Protein AF-A0A9E2AMZ2-F1 (afdb_monomer_lite)

Structure (mmCIF, N/CA/C/O backbone):
data_AF-A0A9E2AMZ2-F1
#
_entry.id   AF-A0A9E2AMZ2-F1
#
loop_
_atom_site.group_PDB
_atom_site.id
_atom_site.type_symbol
_atom_site.label_atom_id
_atom_site.label_alt_id
_atom_site.label_comp_id
_atom_site.label_asym_id
_atom_site.label_entity_id
_atom_site.label_seq_id
_atom_site.pdbx_PDB_ins_code
_atom_site.Cartn_x
_atom_site.Cartn_y
_atom_site.Cartn_z
_atom_site.occupancy
_atom_site.B_iso_or_equiv
_atom_site.auth_seq_id
_atom_site.auth_comp_id
_atom_site.auth_asym_id
_atom_site.auth_atom_id
_atom_site.pdbx_PDB_model_num
ATOM 1 N N . MET A 1 1 ? 29.729 28.413 -62.312 1.00 51.44 1 MET A N 1
ATOM 2 C CA . MET A 1 1 ? 30.552 28.154 -61.114 1.00 51.44 1 MET A CA 1
ATOM 3 C C . MET A 1 1 ? 29.610 28.042 -59.927 1.00 51.44 1 MET A C 1
ATOM 5 O O . MET A 1 1 ? 28.840 28.965 -59.735 1.00 51.44 1 MET A O 1
ATOM 9 N N . HIS A 1 2 ? 29.663 26.895 -59.240 1.00 56.38 2 HIS A N 1
ATOM 10 C CA . HIS A 1 2 ? 28.950 26.486 -58.018 1.00 56.38 2 HIS A CA 1
ATOM 11 C C . HIS A 1 2 ? 27.419 26.594 -57.987 1.00 56.38 2 HIS A C 1
ATOM 13 O O . HIS A 1 2 ? 26.849 27.663 -58.134 1.00 56.38 2 HIS A O 1
ATOM 19 N N . LEU A 1 3 ? 26.765 25.467 -57.693 1.00 63.25 3 LEU A N 1
ATOM 20 C CA . LEU A 1 3 ? 26.062 25.251 -56.420 1.00 63.25 3 LEU A CA 1
ATOM 21 C C . LEU A 1 3 ? 25.434 23.854 -56.449 1.00 63.25 3 LEU A C 1
ATOM 23 O O . LEU A 1 3 ? 24.508 23.577 -57.203 1.00 63.25 3 LEU A O 1
ATOM 27 N N . GLY A 1 4 ? 25.977 22.960 -55.631 1.00 60.22 4 GLY A N 1
ATOM 28 C CA . GLY A 1 4 ? 25.467 21.609 -55.448 1.00 60.22 4 GLY A CA 1
ATOM 29 C C . GLY A 1 4 ? 25.697 21.200 -54.007 1.00 60.22 4 GLY A C 1
ATOM 30 O O . GLY A 1 4 ? 26.573 20.389 -53.728 1.00 60.22 4 GLY A O 1
ATOM 31 N N . ASN A 1 5 ? 24.947 21.810 -53.089 1.00 66.69 5 ASN A N 1
ATOM 32 C CA . ASN A 1 5 ? 24.912 21.369 -51.702 1.00 66.69 5 ASN A CA 1
ATOM 33 C C . ASN A 1 5 ? 24.314 19.959 -51.679 1.00 66.69 5 ASN A C 1
ATOM 35 O O . ASN A 1 5 ? 23.118 19.785 -51.906 1.00 66.69 5 ASN A O 1
ATOM 39 N N . ARG A 1 6 ? 25.151 18.953 -51.402 1.00 66.19 6 ARG A N 1
ATOM 40 C CA . ARG A 1 6 ? 24.747 17.562 -51.151 1.00 66.19 6 ARG A CA 1
ATOM 41 C C . ARG A 1 6 ? 24.870 17.233 -49.651 1.00 66.19 6 ARG A C 1
ATOM 43 O O . ARG A 1 6 ? 25.678 16.381 -49.297 1.00 66.19 6 ARG A O 1
ATOM 50 N N . PRO A 1 7 ? 24.102 17.881 -48.753 1.00 65.25 7 PRO A N 1
ATOM 51 C CA . PRO A 1 7 ? 24.222 17.652 -47.311 1.00 65.25 7 PRO A CA 1
ATOM 52 C C . PRO A 1 7 ? 23.752 16.251 -46.893 1.00 65.25 7 PRO A C 1
ATOM 54 O O . PRO A 1 7 ? 24.143 15.754 -45.847 1.00 65.25 7 PRO A O 1
ATOM 57 N N . LEU A 1 8 ? 22.914 15.602 -47.709 1.00 63.94 8 LEU A N 1
ATOM 58 C CA . LEU A 1 8 ? 22.321 14.305 -47.380 1.00 63.94 8 LEU A CA 1
ATOM 59 C C . LEU A 1 8 ? 23.245 13.120 -47.685 1.00 63.94 8 LEU A C 1
ATOM 61 O O . LEU A 1 8 ? 23.172 12.106 -47.000 1.00 63.94 8 LEU A O 1
ATOM 65 N N . LEU A 1 9 ? 24.128 13.236 -48.685 1.00 64.69 9 LEU A N 1
ATOM 66 C CA . LEU A 1 9 ? 25.001 12.120 -49.067 1.00 64.69 9 LEU A CA 1
ATOM 67 C C . LEU A 1 9 ? 26.132 11.902 -48.053 1.00 64.69 9 LEU A C 1
ATOM 69 O O . LEU A 1 9 ? 26.451 10.760 -47.748 1.00 64.69 9 LEU A O 1
ATOM 73 N N . THR A 1 10 ? 26.665 12.969 -47.452 1.00 63.12 10 THR A N 1
ATOM 74 C CA . THR A 1 10 ? 27.719 12.868 -46.425 1.00 63.12 10 THR A CA 1
ATOM 75 C C . THR A 1 10 ? 27.215 12.265 -45.112 1.00 63.12 10 THR A C 1
ATOM 77 O O . THR A 1 10 ? 27.987 11.654 -44.380 1.00 63.12 10 THR A O 1
ATOM 80 N N . LEU A 1 11 ? 25.916 12.398 -44.813 1.00 63.56 11 LEU A N 1
ATOM 81 C CA . LEU A 1 11 ? 25.283 11.717 -4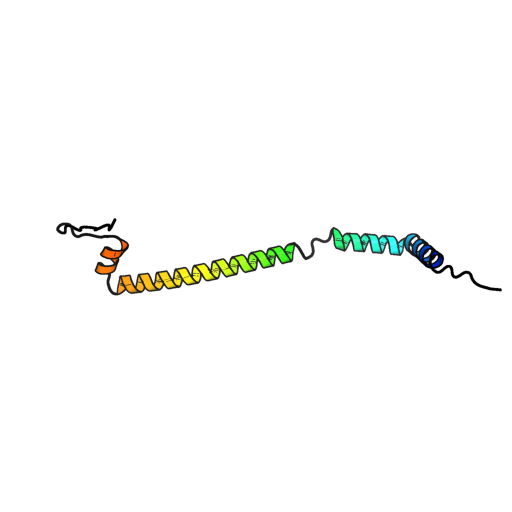3.676 1.00 63.56 11 LEU A CA 1
ATOM 82 C C . LEU A 1 11 ? 25.213 10.200 -43.899 1.00 63.56 11 LEU A C 1
ATOM 84 O O . LEU A 1 11 ? 25.401 9.427 -42.962 1.00 63.56 11 LEU A O 1
ATOM 88 N N . PHE A 1 12 ? 24.967 9.775 -45.140 1.00 61.25 12 PHE A N 1
ATOM 89 C CA . PHE A 1 12 ? 24.846 8.362 -45.497 1.00 61.25 12 PHE A CA 1
ATOM 90 C C . PHE A 1 12 ? 26.213 7.664 -45.580 1.00 61.25 12 PHE A C 1
ATOM 92 O O . PHE A 1 12 ? 26.339 6.506 -45.185 1.00 61.25 12 PHE A O 1
ATOM 99 N N . GLU A 1 13 ? 27.253 8.373 -46.033 1.00 63.38 13 GLU A N 1
ATOM 100 C CA . GLU A 1 13 ? 28.626 7.847 -46.074 1.00 63.38 13 GLU A CA 1
ATOM 101 C C . GLU A 1 13 ? 29.200 7.610 -44.669 1.00 63.38 13 GLU A C 1
ATOM 103 O O . GLU A 1 13 ? 29.730 6.530 -44.406 1.00 63.38 13 GLU A O 1
ATOM 108 N N . GLY A 1 14 ? 28.992 8.540 -43.727 1.00 61.25 14 GLY A N 1
ATOM 109 C CA . GLY A 1 14 ? 29.402 8.344 -42.329 1.00 61.25 14 GLY A CA 1
ATOM 110 C C . GLY A 1 14 ? 28.672 7.183 -41.641 1.00 61.25 14 GLY A C 1
ATOM 111 O O . GLY A 1 14 ? 29.257 6.469 -40.829 1.00 61.25 14 GLY A O 1
ATOM 112 N N . PHE A 1 15 ? 27.411 6.933 -42.009 1.00 62.00 15 PHE A N 1
ATOM 113 C CA . PHE A 1 15 ? 26.644 5.790 -41.508 1.00 62.00 15 PHE A CA 1
ATOM 114 C C . PHE A 1 15 ? 27.229 4.445 -41.976 1.00 62.00 15 PHE A C 1
ATOM 116 O O . PHE A 1 15 ? 27.269 3.484 -41.207 1.00 62.00 15 PHE A O 1
ATOM 123 N N . ASN A 1 16 ? 27.743 4.379 -43.208 1.00 63.84 16 ASN A N 1
ATOM 124 C CA . ASN A 1 16 ? 28.342 3.165 -43.761 1.00 63.84 16 ASN A CA 1
ATOM 125 C C . ASN A 1 16 ? 29.697 2.835 -43.103 1.00 63.84 16 ASN A C 1
ATOM 127 O O . ASN A 1 16 ? 29.966 1.677 -42.791 1.00 63.84 16 ASN A O 1
ATOM 131 N N . GLU A 1 17 ? 30.529 3.836 -42.802 1.00 64.88 17 GLU A N 1
ATOM 132 C CA . GLU A 1 17 ? 31.796 3.629 -42.077 1.00 64.88 17 GLU A CA 1
ATOM 133 C C . GLU A 1 17 ? 31.575 3.148 -40.632 1.00 64.88 17 GLU A C 1
ATOM 135 O O . GLU A 1 17 ? 32.275 2.248 -40.158 1.00 64.88 17 GLU A O 1
ATOM 140 N N . ILE A 1 18 ? 30.549 3.678 -39.954 1.00 62.00 18 ILE A N 1
ATOM 141 C CA . ILE A 1 18 ? 30.141 3.243 -38.609 1.00 62.00 18 ILE A CA 1
ATOM 142 C C . ILE A 1 18 ? 29.679 1.778 -38.619 1.00 62.00 18 ILE A C 1
ATOM 144 O O . ILE A 1 18 ? 30.062 1.013 -37.733 1.00 62.00 18 ILE A O 1
ATOM 148 N N . LEU A 1 19 ? 28.905 1.370 -39.631 1.00 64.38 19 LEU A N 1
ATOM 149 C CA . LEU A 1 19 ? 28.409 -0.004 -39.776 1.00 64.38 19 LEU A CA 1
ATOM 150 C C . LEU A 1 19 ? 29.485 -1.006 -40.220 1.00 64.38 19 LEU A C 1
ATOM 152 O O . LEU A 1 19 ? 29.390 -2.187 -39.890 1.00 64.38 19 LEU A O 1
ATOM 156 N N . THR A 1 20 ? 30.520 -0.556 -40.935 1.00 67.81 20 THR A N 1
ATOM 157 C CA . THR A 1 20 ? 31.618 -1.429 -41.393 1.00 67.81 20 THR A CA 1
ATOM 158 C C . THR A 1 20 ? 32.663 -1.664 -40.293 1.00 67.81 20 THR A C 1
ATOM 160 O O . THR A 1 20 ? 33.430 -2.631 -40.334 1.00 67.81 20 THR A O 1
ATOM 163 N N . ASN A 1 21 ? 32.694 -0.811 -39.263 1.00 80.81 21 ASN A N 1
ATOM 164 C CA . ASN A 1 21 ? 33.585 -0.987 -38.127 1.00 80.81 21 ASN A CA 1
ATOM 165 C C . ASN A 1 21 ? 33.071 -2.091 -37.188 1.00 80.81 21 ASN A C 1
ATOM 167 O O . ASN A 1 21 ? 32.220 -1.866 -36.324 1.00 80.81 21 ASN A O 1
ATOM 171 N N . LYS A 1 22 ? 33.665 -3.286 -37.314 1.00 80.81 22 LYS A N 1
ATOM 172 C CA . LYS A 1 22 ? 33.349 -4.466 -36.491 1.00 80.81 22 LYS A CA 1
ATOM 173 C C . LYS A 1 22 ? 33.330 -4.183 -34.984 1.00 80.81 22 LYS A C 1
ATOM 175 O O . LYS A 1 22 ? 32.522 -4.782 -34.288 1.00 80.81 22 LYS A O 1
ATOM 180 N N . TYR A 1 23 ? 34.164 -3.262 -34.489 1.00 84.81 23 TYR A N 1
ATOM 181 C CA . TYR A 1 23 ? 34.230 -2.922 -33.066 1.00 84.81 23 TYR A CA 1
ATOM 182 C C . TYR A 1 23 ? 33.006 -2.122 -32.606 1.00 84.81 23 TYR A C 1
ATOM 184 O O . TYR A 1 23 ? 32.447 -2.419 -31.550 1.00 84.81 23 TYR A O 1
ATOM 192 N N . LEU A 1 24 ? 32.551 -1.155 -33.413 1.00 84.56 24 LEU A N 1
ATOM 193 C CA . LEU A 1 24 ? 31.341 -0.381 -33.121 1.00 84.56 24 LEU A CA 1
ATOM 194 C C . LEU A 1 24 ? 30.096 -1.252 -33.218 1.00 84.56 24 LEU A C 1
ATOM 196 O O . LEU A 1 24 ? 29.248 -1.172 -32.336 1.00 84.56 24 LEU A O 1
ATOM 200 N N . LEU A 1 25 ? 30.019 -2.136 -34.216 1.00 85.06 25 LEU A N 1
ATOM 201 C CA . LEU A 1 25 ? 28.909 -3.076 -34.336 1.00 85.06 25 LEU A CA 1
ATOM 202 C C . LEU A 1 25 ? 28.833 -4.007 -33.120 1.00 85.06 25 LEU A C 1
ATOM 204 O O . LEU A 1 25 ? 27.764 -4.149 -32.534 1.00 85.06 25 LEU A O 1
ATOM 208 N N . THR A 1 26 ? 29.958 -4.593 -32.690 1.00 88.50 26 THR A N 1
ATOM 209 C CA . THR A 1 26 ? 29.980 -5.444 -31.489 1.00 88.50 26 THR A CA 1
ATOM 210 C C . THR A 1 26 ? 29.642 -4.670 -30.222 1.00 88.50 26 THR A C 1
ATOM 212 O O . THR A 1 26 ? 28.924 -5.189 -29.374 1.00 88.50 26 THR A O 1
ATOM 215 N N . PHE A 1 27 ? 30.105 -3.424 -30.100 1.00 89.44 27 PHE A N 1
ATOM 216 C CA . PHE A 1 27 ? 29.783 -2.564 -28.965 1.00 89.44 27 PHE A CA 1
ATOM 217 C C . PHE A 1 27 ? 28.292 -2.226 -28.930 1.00 89.44 27 PHE A C 1
ATOM 219 O O . PHE A 1 27 ? 27.663 -2.350 -27.886 1.00 89.44 27 PHE A O 1
ATOM 226 N N . PHE A 1 28 ? 27.704 -1.867 -30.072 1.00 88.88 28 PHE A N 1
ATOM 227 C CA . PHE A 1 28 ? 26.281 -1.557 -30.171 1.00 88.88 28 PHE A CA 1
ATOM 228 C C . PHE A 1 28 ? 25.419 -2.790 -29.902 1.00 88.88 28 PHE A C 1
ATOM 230 O O . PHE A 1 28 ? 24.426 -2.699 -29.191 1.00 88.88 28 PHE A O 1
ATOM 237 N N . LEU A 1 29 ? 25.826 -3.957 -30.406 1.00 88.56 29 LEU A N 1
ATOM 238 C CA . LEU A 1 29 ? 25.146 -5.222 -30.138 1.00 88.56 29 LEU A CA 1
ATOM 239 C C . LEU A 1 29 ? 25.208 -5.584 -28.648 1.00 88.56 29 LEU A C 1
ATOM 241 O O . LEU A 1 29 ? 24.216 -6.036 -28.088 1.00 88.56 29 LEU A O 1
ATOM 245 N N . PHE A 1 30 ? 26.342 -5.326 -27.993 1.00 88.38 30 PHE A N 1
ATOM 246 C CA . PHE A 1 30 ? 26.506 -5.513 -26.552 1.00 88.38 30 PHE A CA 1
ATOM 247 C C . PHE A 1 30 ? 25.689 -4.503 -25.736 1.00 88.38 30 PHE A C 1
ATOM 249 O O . PHE A 1 30 ? 25.109 -4.850 -24.714 1.00 88.38 30 PHE A O 1
ATOM 256 N N . LEU A 1 31 ? 25.586 -3.262 -26.206 1.00 87.69 31 LEU A N 1
ATOM 257 C CA . LEU A 1 31 ? 24.799 -2.210 -25.569 1.00 87.69 31 LEU A CA 1
ATOM 258 C C . LEU A 1 31 ? 23.297 -2.495 -25.680 1.00 87.69 31 LEU A C 1
ATOM 260 O O . LEU A 1 31 ? 22.579 -2.412 -24.690 1.00 87.69 31 LEU A O 1
ATOM 264 N N . VAL A 1 32 ? 22.835 -2.922 -26.857 1.00 85.44 32 VAL A N 1
ATOM 265 C CA . VAL A 1 32 ? 21.478 -3.446 -27.065 1.00 85.44 32 VAL A CA 1
ATOM 266 C C . VAL A 1 32 ? 21.255 -4.688 -26.202 1.00 85.44 32 VAL A C 1
ATOM 268 O O . VAL A 1 32 ? 20.206 -4.809 -25.583 1.00 85.44 32 VAL A O 1
ATOM 271 N N . TRP A 1 33 ? 22.238 -5.582 -26.082 1.00 86.38 33 TRP A N 1
ATOM 272 C CA . TRP A 1 33 ? 22.127 -6.746 -25.205 1.00 86.38 33 TRP A CA 1
ATOM 273 C C . TRP A 1 33 ? 21.929 -6.350 -23.740 1.00 86.38 33 TRP A C 1
ATOM 275 O O . TRP A 1 33 ? 21.020 -6.858 -23.097 1.00 86.38 33 TRP A O 1
ATOM 285 N N . ILE A 1 34 ? 22.712 -5.404 -23.221 1.00 80.56 34 ILE A N 1
ATOM 286 C CA . ILE A 1 34 ? 22.521 -4.888 -21.861 1.00 80.56 34 ILE A CA 1
ATOM 287 C C . ILE A 1 34 ? 21.153 -4.202 -21.739 1.00 80.56 34 ILE A C 1
ATOM 289 O O . ILE A 1 34 ? 20.430 -4.444 -20.792 1.00 80.56 34 ILE A O 1
ATOM 293 N N . ILE A 1 35 ? 20.718 -3.401 -22.709 1.00 76.69 35 ILE A N 1
ATOM 29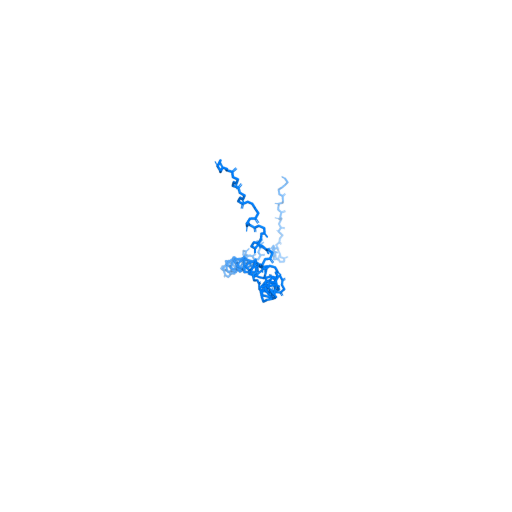4 C CA . ILE A 1 35 ? 19.433 -2.690 -22.592 1.00 76.69 35 ILE A CA 1
ATOM 295 C C . ILE A 1 35 ? 18.222 -3.639 -22.646 1.00 76.69 35 ILE A C 1
ATOM 297 O O . ILE A 1 35 ? 17.240 -3.411 -21.942 1.00 76.69 35 ILE A O 1
ATOM 301 N N . PHE A 1 36 ? 18.260 -4.676 -23.489 1.00 74.06 36 PHE A N 1
ATOM 302 C CA . PHE A 1 36 ? 17.112 -5.561 -23.731 1.00 74.06 36 PHE A CA 1
ATOM 303 C C . PHE A 1 36 ? 17.132 -6.856 -22.909 1.00 74.06 36 PHE A C 1
ATOM 305 O O . PHE A 1 36 ? 16.065 -7.369 -22.576 1.00 74.06 36 PHE A O 1
ATOM 312 N N . PHE A 1 37 ? 18.312 -7.408 -22.611 1.00 73.38 37 PHE A N 1
ATOM 313 C CA . PHE A 1 37 ? 18.465 -8.675 -21.885 1.00 73.38 37 PHE A CA 1
ATOM 314 C C . PHE A 1 37 ? 18.976 -8.505 -20.452 1.00 73.38 37 PHE A C 1
ATOM 316 O O . PHE A 1 37 ? 18.861 -9.462 -19.679 1.00 73.38 37 PHE A O 1
ATOM 323 N N . ASP A 1 38 ? 19.515 -7.341 -20.061 1.00 69.12 38 ASP A N 1
ATOM 324 C CA . ASP A 1 38 ? 19.826 -7.114 -18.651 1.00 69.12 38 ASP A CA 1
ATOM 325 C C . ASP A 1 38 ? 18.522 -7.026 -17.849 1.00 69.12 38 ASP A C 1
ATOM 327 O O . ASP A 1 38 ? 17.563 -6.345 -18.211 1.00 69.12 38 ASP A O 1
ATOM 331 N N . LYS A 1 39 ? 18.465 -7.759 -16.737 1.00 58.69 39 LYS A N 1
ATOM 332 C CA . LYS A 1 39 ? 17.275 -7.872 -15.872 1.00 58.69 39 LYS A CA 1
ATOM 333 C C . LYS A 1 39 ? 17.009 -6.605 -15.042 1.00 58.69 39 LYS A C 1
ATOM 335 O O . LYS A 1 39 ? 16.094 -6.584 -14.216 1.00 58.69 39 LYS A O 1
ATOM 340 N N . HIS A 1 40 ? 17.804 -5.564 -15.245 1.00 63.34 40 HIS A N 1
ATOM 341 C CA . HIS A 1 40 ? 17.739 -4.273 -14.580 1.00 63.34 40 HIS A CA 1
ATOM 342 C C . HIS A 1 40 ? 16.969 -3.289 -15.487 1.00 63.34 40 HIS A C 1
ATOM 344 O O . HIS A 1 40 ? 17.247 -3.187 -16.667 1.00 63.34 40 HIS A O 1
ATOM 350 N N . SER A 1 41 ? 16.007 -2.468 -15.068 1.00 65.56 41 SER A N 1
ATOM 351 C CA . SER A 1 41 ? 15.689 -1.977 -13.729 1.00 65.56 41 SER A CA 1
ATOM 352 C C . SER A 1 41 ? 14.565 -0.921 -13.866 1.00 65.56 41 SER A C 1
ATOM 354 O O . SER A 1 41 ? 14.724 0.238 -13.491 1.00 65.56 41 SER A O 1
ATOM 356 N N . LEU A 1 42 ? 13.425 -1.278 -14.466 1.00 60.72 42 LEU A N 1
ATOM 357 C CA . LEU A 1 42 ? 12.239 -0.397 -14.494 1.00 60.72 42 LEU A CA 1
ATOM 358 C C . LEU A 1 42 ? 10.984 -1.151 -14.073 1.00 60.72 42 LEU A C 1
ATOM 360 O O . LEU A 1 42 ? 10.322 -0.754 -13.124 1.00 60.72 42 LEU A O 1
ATOM 364 N N . ILE A 1 43 ? 10.721 -2.300 -14.695 1.00 72.19 43 ILE A N 1
ATOM 365 C CA . ILE A 1 43 ? 9.562 -3.138 -14.356 1.00 72.19 43 ILE A CA 1
ATOM 366 C C . ILE A 1 43 ? 9.678 -3.678 -12.926 1.00 72.19 43 ILE A C 1
ATOM 368 O O . ILE A 1 43 ? 8.708 -3.657 -12.176 1.00 72.19 43 ILE A O 1
ATOM 372 N N . THR A 1 44 ? 10.866 -4.137 -12.528 1.00 77.88 44 THR A N 1
ATOM 373 C CA . THR A 1 44 ? 11.102 -4.643 -11.169 1.00 77.88 44 THR A CA 1
ATOM 374 C C . THR A 1 44 ? 10.962 -3.539 -10.126 1.00 77.88 44 THR A C 1
ATOM 376 O O . THR A 1 44 ? 10.341 -3.773 -9.100 1.00 77.88 44 THR A O 1
ATOM 379 N N . ASN A 1 45 ? 11.466 -2.331 -10.402 1.00 78.75 45 ASN A N 1
ATOM 380 C CA . ASN A 1 45 ? 11.327 -1.199 -9.482 1.00 78.75 45 ASN A CA 1
ATOM 381 C C . ASN A 1 45 ? 9.881 -0.714 -9.386 1.00 78.75 45 ASN A C 1
ATOM 383 O O . ASN A 1 45 ? 9.427 -0.407 -8.295 1.00 78.75 45 ASN A O 1
ATOM 387 N N . HIS A 1 46 ? 9.145 -0.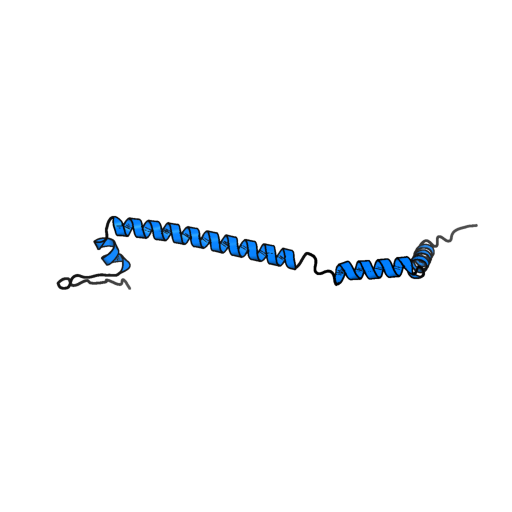701 -10.500 1.00 82.50 46 HIS A N 1
ATOM 388 C CA . HIS A 1 46 ? 7.720 -0.381 -10.489 1.00 82.50 46 HIS A CA 1
ATOM 389 C C . HIS A 1 46 ? 6.946 -1.375 -9.622 1.00 82.50 46 HIS A C 1
ATOM 391 O O . HIS A 1 46 ? 6.245 -0.968 -8.709 1.00 82.50 46 HIS A O 1
ATOM 397 N N . LYS A 1 47 ? 7.161 -2.681 -9.824 1.00 86.31 47 LYS A N 1
ATOM 398 C CA . LYS A 1 47 ? 6.542 -3.725 -8.993 1.00 86.31 47 LYS A CA 1
ATOM 399 C C . LYS A 1 47 ? 6.922 -3.613 -7.518 1.00 86.31 47 LYS A C 1
ATOM 401 O O . LYS A 1 47 ? 6.106 -3.921 -6.659 1.00 86.31 47 LYS A O 1
ATOM 406 N N . LEU A 1 48 ? 8.160 -3.217 -7.226 1.00 87.62 48 LEU A N 1
ATOM 407 C CA . LEU A 1 48 ? 8.619 -3.036 -5.853 1.00 87.62 48 LEU A CA 1
ATOM 408 C C . LEU A 1 48 ? 7.932 -1.834 -5.195 1.00 87.62 48 LEU A C 1
ATOM 410 O O . LEU A 1 48 ? 7.511 -1.945 -4.051 1.00 87.62 48 LEU A O 1
ATOM 414 N N . ASN A 1 49 ? 7.777 -0.728 -5.927 1.00 90.94 49 ASN A N 1
ATOM 415 C CA . ASN A 1 49 ? 7.052 0.452 -5.459 1.00 90.94 49 ASN A CA 1
ATOM 416 C C . ASN A 1 49 ? 5.559 0.161 -5.269 1.00 90.94 49 ASN A C 1
ATOM 418 O O . ASN A 1 49 ? 5.000 0.548 -4.252 1.00 90.94 49 ASN A O 1
ATOM 422 N N . ASP A 1 50 ? 4.932 -0.566 -6.198 1.00 93.50 50 ASP A N 1
ATOM 423 C CA . ASP A 1 50 ? 3.536 -0.992 -6.051 1.00 93.50 50 ASP A CA 1
ATOM 424 C C . ASP A 1 50 ? 3.366 -1.849 -4.794 1.00 93.50 50 ASP A C 1
ATOM 426 O O . ASP A 1 50 ? 2.458 -1.615 -4.002 1.00 93.50 50 ASP A O 1
ATOM 430 N N . LYS A 1 51 ? 4.285 -2.801 -4.567 1.00 93.88 51 LYS A N 1
ATOM 431 C CA . LYS A 1 51 ? 4.242 -3.649 -3.373 1.00 93.88 51 LYS A CA 1
ATOM 432 C C . LYS A 1 51 ? 4.499 -2.863 -2.088 1.00 93.88 51 LYS A C 1
ATOM 434 O O . LYS A 1 51 ? 3.959 -3.212 -1.045 1.00 93.88 51 LYS A O 1
ATOM 439 N N . LEU A 1 52 ? 5.330 -1.827 -2.148 1.00 95.94 52 LEU A N 1
ATOM 440 C CA . LEU A 1 52 ? 5.584 -0.949 -1.011 1.00 95.94 52 LEU A CA 1
ATOM 441 C C . LEU A 1 52 ? 4.322 -0.160 -0.646 1.00 95.94 52 LEU A C 1
ATOM 443 O O . LEU A 1 52 ? 3.944 -0.164 0.519 1.00 95.94 52 LEU A O 1
ATOM 447 N N . ASN A 1 53 ? 3.634 0.413 -1.635 1.00 95.75 53 ASN A N 1
ATOM 448 C CA . ASN A 1 53 ? 2.373 1.122 -1.411 1.00 95.75 53 ASN A CA 1
ATOM 449 C C . ASN A 1 53 ? 1.288 0.192 -0.841 1.00 95.75 53 ASN A C 1
ATOM 451 O O . ASN A 1 53 ? 0.616 0.562 0.113 1.00 95.75 53 ASN A O 1
ATOM 455 N N . GLU A 1 54 ? 1.157 -1.026 -1.380 1.00 96.62 54 GLU A N 1
ATOM 456 C CA . GLU A 1 54 ? 0.222 -2.045 -0.871 1.00 96.62 54 GLU A CA 1
ATOM 457 C C . GLU A 1 54 ? 0.498 -2.368 0.608 1.00 96.62 54 GLU A C 1
ATOM 459 O O . GLU A 1 54 ? -0.416 -2.417 1.424 1.00 96.62 54 GLU A O 1
ATOM 464 N N . LEU A 1 55 ? 1.771 -2.537 0.978 1.00 96.81 55 LEU A N 1
ATOM 465 C CA . LEU A 1 55 ? 2.162 -2.810 2.363 1.00 96.81 55 LEU A CA 1
ATOM 466 C C . LEU A 1 55 ? 1.915 -1.623 3.304 1.00 96.81 55 LEU A C 1
ATOM 468 O O . LEU A 1 55 ? 1.586 -1.836 4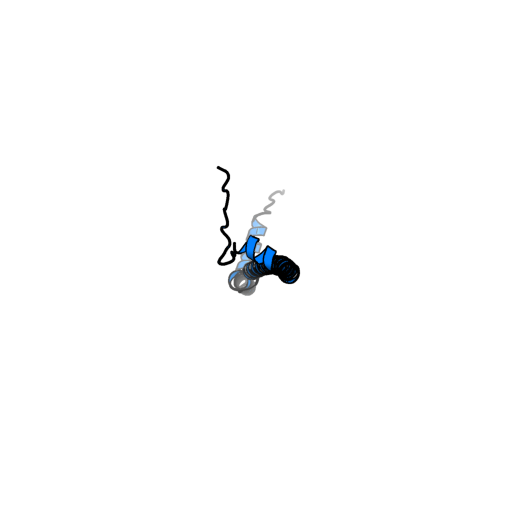.470 1.00 96.81 55 LEU A O 1
ATOM 472 N N . GLU A 1 56 ? 2.099 -0.387 2.839 1.00 97.12 56 GLU A N 1
ATOM 473 C CA . GLU A 1 56 ? 1.798 0.815 3.627 1.00 97.12 56 GLU A CA 1
ATOM 474 C C . GLU A 1 56 ? 0.291 0.996 3.850 1.00 97.12 56 GLU A C 1
ATOM 476 O O . GLU A 1 56 ? -0.129 1.365 4.951 1.00 97.12 56 GLU A O 1
ATOM 481 N N . GLU A 1 57 ? -0.526 0.694 2.840 1.00 97.25 57 GLU A N 1
ATOM 482 C CA . GLU A 1 57 ? -1.987 0.705 2.949 1.00 97.25 57 GLU A CA 1
ATOM 483 C C . GLU A 1 57 ? -2.467 -0.354 3.951 1.00 97.25 57 GLU A C 1
ATOM 485 O O . GLU A 1 57 ? -3.131 -0.004 4.928 1.00 97.25 57 GLU A O 1
ATOM 490 N N . GLU A 1 58 ? -2.014 -1.606 3.811 1.00 96.69 58 GLU A N 1
ATOM 491 C CA . GLU A 1 58 ? -2.303 -2.679 4.776 1.00 96.69 58 GLU A CA 1
ATOM 492 C C . GLU A 1 58 ? -1.878 -2.291 6.202 1.00 96.69 58 GLU A C 1
ATOM 494 O O . GLU A 1 58 ? -2.606 -2.518 7.169 1.00 96.69 58 GLU A O 1
ATOM 499 N N . ASN A 1 59 ? -0.698 -1.680 6.363 1.00 96.88 59 ASN A N 1
ATOM 500 C CA . ASN A 1 59 ? -0.223 -1.243 7.674 1.00 96.88 59 ASN A CA 1
ATOM 501 C C . ASN A 1 59 ? -1.160 -0.204 8.304 1.00 96.88 59 ASN A C 1
ATOM 503 O O . ASN A 1 59 ? -1.487 -0.303 9.487 1.00 96.88 59 ASN A O 1
ATOM 507 N N . THR A 1 60 ? -1.606 0.761 7.502 1.00 97.31 60 THR A N 1
ATOM 508 C CA . THR A 1 60 ? -2.518 1.821 7.936 1.00 97.31 60 THR A CA 1
ATOM 509 C C . THR A 1 60 ? -3.863 1.240 8.367 1.00 97.31 60 THR A C 1
ATOM 511 O O . THR A 1 60 ? -4.368 1.595 9.433 1.00 97.31 60 THR A O 1
ATOM 514 N N . GLU A 1 61 ? -4.412 0.295 7.602 1.00 97.50 61 GLU A N 1
ATOM 515 C CA . GLU A 1 61 ? -5.655 -0.397 7.954 1.00 97.50 61 GLU A CA 1
ATOM 516 C C . GLU A 1 61 ? -5.530 -1.176 9.269 1.00 97.50 61 GLU A C 1
ATOM 518 O O . GLU A 1 61 ? -6.392 -1.062 10.142 1.00 97.50 61 GLU A O 1
ATOM 523 N N . TYR A 1 62 ? -4.440 -1.923 9.471 1.00 97.25 62 TYR A N 1
ATOM 524 C CA . TYR A 1 62 ? -4.235 -2.650 10.725 1.00 97.25 62 TYR A CA 1
ATOM 525 C C . TYR A 1 62 ? -4.091 -1.722 11.931 1.00 97.25 62 TYR A C 1
ATOM 527 O O . TYR A 1 62 ? -4.586 -2.047 13.012 1.00 97.25 62 TYR A O 1
ATOM 535 N N . LEU A 1 63 ? -3.430 -0.573 11.777 1.00 97.25 63 LEU A N 1
ATOM 536 C CA . LEU A 1 63 ? -3.318 0.408 12.856 1.00 97.25 63 LEU A CA 1
ATOM 537 C C . LEU A 1 63 ? -4.690 0.955 13.265 1.00 97.25 63 LEU A C 1
ATOM 539 O O . LEU A 1 63 ? -4.959 1.038 14.464 1.00 97.25 63 LEU A O 1
ATOM 543 N N . LEU A 1 64 ? -5.563 1.239 12.294 1.00 96.88 64 LEU A N 1
ATOM 544 C CA . LEU A 1 64 ? -6.944 1.653 12.554 1.00 96.88 64 LEU A CA 1
ATOM 545 C C . LEU A 1 64 ? -7.733 0.560 13.286 1.00 96.88 64 LEU A C 1
ATOM 547 O O . LEU A 1 64 ? -8.354 0.840 14.308 1.00 96.88 64 LEU A O 1
ATOM 551 N N . MET A 1 65 ? -7.645 -0.699 12.840 1.00 96.06 65 MET A N 1
ATOM 552 C CA . MET A 1 65 ? -8.313 -1.819 13.520 1.00 96.06 65 MET A CA 1
ATOM 553 C C . MET A 1 65 ? -7.823 -2.001 14.963 1.00 96.06 65 MET A C 1
ATOM 555 O O . MET A 1 65 ? -8.604 -2.337 15.855 1.00 96.06 65 MET A O 1
ATOM 559 N N . ILE A 1 66 ? -6.526 -1.793 15.218 1.00 96.31 66 ILE A N 1
ATOM 560 C CA . ILE A 1 66 ? -5.957 -1.864 16.570 1.00 96.31 66 ILE A CA 1
ATOM 561 C C . ILE A 1 66 ? -6.499 -0.735 17.448 1.00 96.31 66 ILE A C 1
ATOM 563 O O . ILE A 1 66 ? -6.752 -0.965 18.631 1.00 96.31 66 ILE A O 1
ATOM 567 N N . GLU A 1 67 ? -6.633 0.476 16.909 1.00 96.12 67 GLU A N 1
ATOM 568 C CA . GLU A 1 67 ? -7.201 1.615 17.631 1.00 96.12 67 GLU A CA 1
ATOM 569 C C . GLU A 1 67 ? -8.666 1.359 17.994 1.00 96.12 67 GLU A C 1
ATOM 571 O O . GLU A 1 67 ? -9.002 1.393 19.178 1.00 96.12 67 GLU A O 1
ATOM 576 N N . GLU A 1 68 ? -9.487 0.950 17.026 1.00 94.75 68 GLU A N 1
ATOM 577 C CA . GLU A 1 68 ? -10.891 0.582 17.247 1.00 94.75 68 GLU A CA 1
ATOM 578 C C . GLU A 1 68 ? -11.022 -0.545 18.285 1.00 94.75 68 GLU A C 1
ATOM 580 O O . GLU A 1 68 ? -11.765 -0.435 19.258 1.00 94.75 68 GLU A O 1
ATOM 585 N N . THR A 1 69 ? -10.216 -1.605 18.163 1.00 93.19 69 THR A N 1
ATOM 586 C CA . THR A 1 69 ? -10.227 -2.721 19.124 1.00 93.19 69 THR A CA 1
ATOM 587 C C . THR A 1 69 ? -9.837 -2.266 20.534 1.00 93.19 69 THR A C 1
ATOM 589 O O . THR A 1 69 ? -10.365 -2.771 21.526 1.00 93.19 69 THR A O 1
ATOM 592 N N . LYS A 1 70 ? -8.898 -1.321 20.667 1.00 93.38 70 LYS A N 1
ATOM 593 C CA . LYS A 1 70 ? -8.520 -0.772 21.978 1.00 93.38 70 LYS A CA 1
ATOM 594 C C . LYS A 1 70 ? -9.657 0.029 22.599 1.00 93.38 70 LYS A C 1
ATOM 596 O O . LYS A 1 70 ? -9.844 -0.073 23.812 1.00 93.38 70 LYS A O 1
ATOM 601 N N . GLU A 1 71 ? -10.394 0.794 21.800 1.00 90.12 71 GLU A N 1
ATOM 602 C CA . GLU A 1 71 ? -11.592 1.497 22.258 1.00 90.12 71 GLU A CA 1
ATOM 603 C C . GLU A 1 71 ? -12.665 0.501 22.715 1.00 90.12 71 GLU A C 1
ATOM 605 O O . GLU A 1 71 ? -13.128 0.601 23.853 1.00 90.12 71 GLU A O 1
ATOM 610 N N . GLU A 1 72 ? -12.956 -0.535 21.919 1.00 87.06 72 GLU A N 1
ATOM 611 C CA . GLU A 1 72 ? -13.911 -1.592 22.289 1.00 87.06 72 GLU A CA 1
ATOM 612 C C . GLU A 1 72 ? -13.512 -2.310 23.593 1.00 87.06 72 GLU A C 1
ATOM 614 O O . GLU A 1 72 ? -14.350 -2.549 24.466 1.00 87.06 72 GLU A O 1
ATOM 619 N N . ILE A 1 73 ? -12.223 -2.623 23.779 1.00 88.00 73 ILE A N 1
ATOM 620 C CA . ILE A 1 73 ? -11.706 -3.207 25.030 1.00 88.00 73 ILE A CA 1
ATOM 621 C C . ILE A 1 73 ? -11.861 -2.228 26.202 1.00 88.00 73 ILE A C 1
ATOM 623 O O . ILE A 1 73 ? -12.150 -2.643 27.329 1.00 88.00 73 ILE A O 1
ATOM 627 N N . GLY A 1 74 ? -11.654 -0.932 25.965 1.00 86.44 74 GLY A N 1
ATOM 628 C CA . GLY A 1 74 ? -11.891 0.117 26.951 1.00 86.44 74 GLY A CA 1
ATOM 629 C C . GLY A 1 74 ? -13.345 0.134 27.419 1.00 86.44 74 GLY A C 1
ATOM 630 O O . GLY A 1 74 ? -13.601 0.093 28.625 1.00 86.44 74 GLY A O 1
ATOM 631 N N . GLU A 1 75 ? -14.291 0.116 26.481 1.00 82.56 75 GLU A N 1
ATOM 632 C CA . GLU A 1 75 ? -15.727 0.062 26.770 1.00 82.56 75 GLU A CA 1
ATOM 633 C C . GLU A 1 75 ? -16.127 -1.224 27.503 1.00 82.56 75 GLU A C 1
ATOM 635 O O . GLU A 1 75 ? -16.841 -1.164 28.510 1.00 82.56 75 GLU A O 1
ATOM 640 N N . LEU A 1 76 ? -15.609 -2.377 27.066 1.00 84.94 76 LEU A N 1
ATOM 641 C CA . LEU A 1 76 ? -15.820 -3.669 27.721 1.00 84.94 76 LEU A CA 1
ATOM 642 C C . LEU A 1 76 ? -15.375 -3.642 29.192 1.00 84.94 76 LEU A C 1
ATOM 644 O O . LEU A 1 76 ? -16.108 -4.104 30.069 1.00 84.94 76 LEU A O 1
ATOM 648 N N . ASN A 1 77 ? -14.187 -3.099 29.474 1.00 82.12 77 ASN A N 1
ATOM 649 C CA . ASN A 1 77 ? -13.635 -3.045 30.830 1.00 82.12 77 ASN A CA 1
ATOM 650 C C . ASN A 1 77 ? -14.382 -2.063 31.738 1.00 82.12 77 ASN A C 1
ATOM 652 O O . ASN A 1 77 ? -14.475 -2.292 32.944 1.00 82.12 77 ASN A O 1
ATOM 656 N N . GLN A 1 78 ? -14.900 -0.967 31.183 1.00 84.69 78 GLN A N 1
ATOM 657 C CA . GLN A 1 78 ? -15.652 0.020 31.956 1.00 84.69 78 GLN A CA 1
ATOM 658 C C . GLN A 1 78 ? -17.097 -0.417 32.214 1.00 84.69 78 GLN A C 1
ATOM 660 O O . GLN A 1 78 ? -17.648 -0.078 33.262 1.00 84.69 78 GLN A O 1
ATOM 665 N N . ASN A 1 79 ? -17.730 -1.141 31.282 1.00 85.12 79 ASN A N 1
ATOM 666 C CA . ASN A 1 79 ? -19.153 -1.459 31.380 1.00 85.12 79 ASN A CA 1
ATOM 667 C C . ASN A 1 79 ? -19.532 -2.791 30.704 1.00 85.12 79 ASN A C 1
ATOM 669 O O . ASN A 1 79 ? -20.258 -2.838 29.708 1.00 85.12 79 ASN A O 1
ATOM 673 N N . LEU A 1 80 ? -19.060 -3.891 31.296 1.00 86.19 80 LEU A N 1
ATOM 674 C CA . LEU A 1 80 ? -19.215 -5.252 30.775 1.00 86.19 80 LEU A CA 1
ATOM 675 C C . LEU A 1 80 ? -20.677 -5.649 30.498 1.00 86.19 80 LEU A C 1
ATOM 677 O O . LEU A 1 80 ? -20.958 -6.256 29.468 1.00 86.19 80 LEU A O 1
ATOM 681 N N . GLU A 1 81 ? -21.618 -5.299 31.387 1.00 83.50 81 GLU A N 1
ATOM 682 C CA . GLU A 1 81 ? -23.043 -5.629 31.200 1.00 83.50 81 GLU A CA 1
ATOM 683 C C . GLU A 1 81 ? -23.647 -4.876 30.008 1.00 83.50 81 GLU A C 1
ATOM 685 O O . GLU A 1 81 ? -24.386 -5.468 29.222 1.00 83.50 81 GLU A O 1
ATOM 690 N N . LYS A 1 82 ? -23.302 -3.594 29.834 1.00 83.25 82 LYS A N 1
ATOM 691 C CA . LYS A 1 82 ? -23.756 -2.799 28.688 1.00 83.25 82 LYS A CA 1
ATOM 692 C C . LYS A 1 82 ? -23.206 -3.368 27.377 1.00 83.25 82 LYS A C 1
ATOM 694 O O . LYS A 1 82 ? -23.981 -3.626 26.462 1.00 83.25 82 LYS A O 1
ATOM 699 N N . PHE A 1 83 ? -21.904 -3.647 27.319 1.00 84.81 83 PHE A N 1
ATOM 700 C CA . PHE A 1 83 ? -21.260 -4.227 26.137 1.00 84.81 83 PHE A CA 1
ATOM 701 C C . PHE A 1 83 ? -21.861 -5.595 25.762 1.00 84.81 83 PHE A C 1
ATOM 703 O O . PHE A 1 83 ? -22.221 -5.832 24.610 1.00 84.81 83 PHE A O 1
ATOM 710 N N . ALA A 1 84 ? -22.050 -6.479 26.747 1.00 84.31 84 ALA A N 1
ATOM 711 C CA . ALA A 1 84 ? -22.697 -7.781 26.580 1.00 84.31 84 ALA A CA 1
ATOM 712 C C . ALA A 1 84 ? -24.121 -7.676 25.997 1.00 84.31 84 ALA A C 1
ATOM 714 O O . ALA A 1 84 ? -24.510 -8.487 25.154 1.00 84.31 84 ALA A O 1
ATOM 715 N N . ARG A 1 85 ? -24.896 -6.675 26.428 1.00 85.69 85 ARG A N 1
ATOM 716 C CA . ARG A 1 85 ? -26.277 -6.455 25.974 1.00 85.69 85 ARG A CA 1
ATOM 717 C C . ARG A 1 85 ? -26.362 -5.778 24.605 1.00 85.69 85 ARG A C 1
ATOM 719 O O . ARG A 1 85 ? -27.243 -6.128 23.833 1.00 8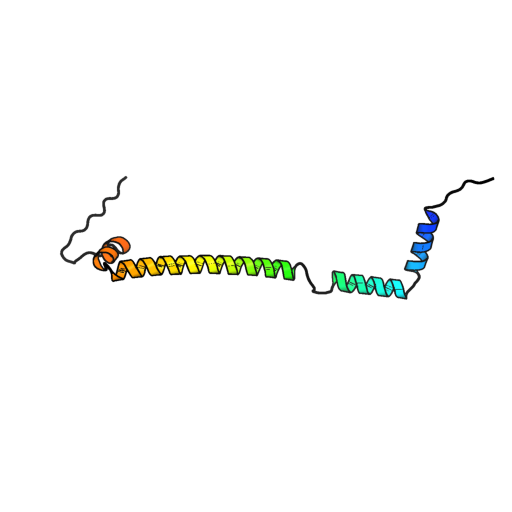5.69 85 ARG A O 1
ATOM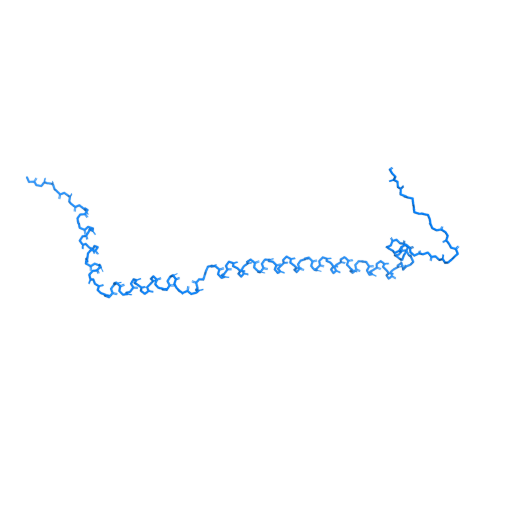 726 N N . GLU A 1 86 ? -25.471 -4.843 24.287 1.00 82.00 86 GLU A N 1
ATOM 727 C CA . GLU A 1 86 ? -25.522 -4.083 23.028 1.00 82.00 86 GLU A CA 1
ATOM 728 C C . GLU A 1 86 ? -24.862 -4.820 21.855 1.00 82.00 86 GLU A C 1
ATOM 730 O O . GLU A 1 86 ? -25.436 -4.869 20.770 1.00 82.00 86 GLU A O 1
ATOM 735 N N . LYS A 1 87 ? -23.682 -5.426 22.056 1.00 81.94 87 LYS A N 1
ATOM 736 C CA . LYS A 1 87 ? -22.972 -6.157 20.987 1.00 81.94 87 LYS A CA 1
ATOM 737 C C . LYS A 1 87 ? -23.486 -7.580 20.797 1.00 81.94 87 LYS A C 1
ATOM 739 O O . LYS A 1 87 ? -23.567 -8.048 19.666 1.00 81.94 87 LYS A O 1
ATOM 744 N N . TYR A 1 88 ? -23.801 -8.275 21.892 1.00 82.75 88 TYR A N 1
ATOM 745 C CA . TYR A 1 88 ? -24.110 -9.712 21.873 1.00 82.75 88 TYR A CA 1
ATOM 746 C C . TYR A 1 88 ? -25.551 -10.042 22.273 1.00 82.75 88 TYR A C 1
ATOM 748 O O . TYR A 1 88 ? -25.914 -11.216 22.274 1.00 82.75 88 TYR A O 1
ATOM 756 N N . PHE A 1 89 ? -26.377 -9.036 22.596 1.00 81.38 89 PHE A N 1
ATOM 757 C CA . PHE A 1 89 ? -27.777 -9.212 23.006 1.00 81.38 89 PHE A CA 1
ATOM 758 C C . PHE A 1 89 ? -27.956 -10.232 24.140 1.00 81.38 89 PHE A C 1
ATOM 760 O O . PHE A 1 89 ? -28.950 -10.958 24.189 1.00 81.38 89 PHE A O 1
ATOM 767 N N . PHE A 1 90 ? -26.986 -10.308 25.060 1.00 83.19 90 PHE A N 1
ATOM 768 C CA . PHE A 1 90 ? -27.073 -11.232 26.184 1.00 83.19 90 PHE A CA 1
ATOM 769 C C . PHE A 1 90 ? -28.257 -10.890 27.099 1.00 83.19 90 PHE A C 1
ATOM 771 O O . PHE A 1 90 ? -28.474 -9.734 27.463 1.00 83.19 90 PHE A O 1
ATOM 778 N N . GLN A 1 91 ? -28.990 -11.927 27.507 1.00 81.50 91 GLN A N 1
ATOM 779 C CA . GLN A 1 91 ? -30.170 -11.847 28.368 1.00 81.50 91 GLN A CA 1
ATOM 780 C C . GLN A 1 91 ? -30.007 -12.763 29.586 1.00 81.50 91 GLN A C 1
ATOM 782 O O . GLN A 1 91 ? -29.372 -13.817 29.500 1.00 81.50 91 GLN A O 1
ATOM 787 N N . LYS A 1 92 ? -30.557 -12.362 30.737 1.00 80.25 92 LYS A N 1
ATOM 788 C CA . LYS A 1 92 ? -30.606 -13.217 31.934 1.00 80.25 92 LYS A CA 1
ATOM 789 C C . LYS A 1 92 ? -31.741 -14.234 31.789 1.00 80.25 92 LYS A C 1
ATOM 791 O O . LYS A 1 92 ? -32.743 -13.947 31.150 1.00 80.25 92 LYS A O 1
ATOM 796 N N . GLU A 1 93 ? -31.621 -15.394 32.435 1.00 78.00 93 GLU A N 1
ATOM 797 C CA . GLU A 1 93 ? -32.613 -16.485 32.329 1.00 78.00 93 GLU A CA 1
ATOM 798 C C . GLU A 1 93 ? -34.043 -16.090 32.753 1.00 78.00 93 GLU A C 1
ATOM 800 O O . GLU A 1 93 ? -34.998 -16.739 32.345 1.00 78.00 93 GLU A O 1
ATOM 805 N N . ASN A 1 94 ? -34.197 -15.017 33.537 1.00 80.88 94 ASN A N 1
ATOM 806 C CA . ASN A 1 94 ? -35.486 -14.502 34.011 1.00 80.88 94 ASN A CA 1
ATOM 807 C C . ASN A 1 94 ? -35.870 -13.149 33.370 1.00 80.88 94 ASN A C 1
ATOM 809 O O . ASN A 1 94 ? -36.600 -12.374 33.988 1.00 80.88 94 ASN A O 1
ATOM 813 N N . GLU A 1 95 ? -35.329 -12.809 32.196 1.00 75.81 95 GLU A N 1
ATOM 814 C CA . GLU A 1 95 ? -35.555 -11.520 31.528 1.00 75.81 95 GLU A CA 1
ATOM 815 C C . GLU A 1 95 ? -36.012 -11.719 30.074 1.00 75.81 95 GLU A C 1
ATOM 817 O O . GLU A 1 95 ? -35.289 -12.302 29.270 1.00 75.81 95 GLU A O 1
ATOM 822 N N . ASP A 1 96 ? -37.195 -11.196 29.732 1.00 76.56 96 ASP A N 1
ATOM 823 C CA . ASP A 1 96 ? -37.717 -11.182 28.360 1.00 76.56 96 ASP A CA 1
ATOM 824 C C . ASP A 1 96 ? -37.256 -9.907 27.628 1.00 76.56 96 ASP A C 1
ATOM 826 O O . ASP A 1 96 ? -37.661 -8.794 27.980 1.00 76.56 96 ASP A O 1
ATOM 830 N N . VAL A 1 97 ? -36.412 -10.054 26.598 1.00 73.19 97 VAL A N 1
ATOM 831 C CA . VAL A 1 97 ? -35.865 -8.938 25.802 1.00 73.19 97 VAL A CA 1
ATOM 832 C C . VAL A 1 97 ? -36.614 -8.803 24.470 1.00 73.19 97 VAL A C 1
ATOM 834 O O . VAL A 1 97 ? -36.688 -9.747 23.686 1.00 73.19 97 VAL A O 1
ATOM 837 N N . PHE A 1 98 ? -37.141 -7.609 24.172 1.00 76.69 98 PHE A N 1
ATOM 838 C CA . PHE A 1 98 ? -37.863 -7.315 22.925 1.00 76.69 98 PHE A CA 1
ATOM 839 C C . PHE A 1 98 ? -37.030 -6.413 22.000 1.00 76.69 98 PHE A C 1
ATOM 841 O O . PHE A 1 98 ? -36.753 -5.262 22.339 1.00 76.69 98 PHE A O 1
ATOM 848 N N . VAL A 1 99 ? -36.668 -6.901 20.807 1.00 75.62 99 VAL A N 1
ATOM 849 C CA . VAL A 1 99 ? -35.995 -6.097 19.768 1.00 75.62 99 VAL A CA 1
ATOM 850 C C . VAL A 1 99 ? -37.045 -5.499 18.832 1.00 75.62 99 VAL A C 1
ATOM 852 O O . VAL A 1 99 ? -37.703 -6.216 18.080 1.00 75.62 99 VAL A O 1
ATOM 855 N N . ILE A 1 100 ? -37.219 -4.176 18.875 1.00 80.75 100 ILE A N 1
ATOM 856 C CA . ILE A 1 100 ? -38.183 -3.463 18.025 1.00 80.75 100 ILE A CA 1
ATOM 857 C C . ILE A 1 100 ? -37.484 -3.055 16.728 1.00 80.75 100 ILE A C 1
ATOM 859 O O . ILE A 1 100 ? -36.734 -2.080 16.697 1.00 80.75 100 ILE A O 1
ATOM 863 N N . VAL A 1 101 ? -37.750 -3.781 15.643 1.00 81.81 101 VAL A N 1
ATOM 864 C CA . VAL A 1 101 ? -37.314 -3.377 14.301 1.00 81.81 101 VAL A CA 1
ATOM 865 C C . VAL A 1 101 ? -38.344 -2.402 13.739 1.00 81.81 101 VAL A C 1
ATOM 867 O O . VAL A 1 101 ? -39.520 -2.740 13.594 1.00 81.81 101 VAL A O 1
ATOM 870 N N . LYS A 1 102 ? -37.922 -1.167 13.462 1.00 73.69 102 LYS A N 1
ATOM 871 C CA . LYS A 1 102 ? -38.778 -0.170 12.817 1.00 73.69 102 LYS A CA 1
ATOM 872 C C . LYS A 1 102 ? -38.796 -0.450 11.311 1.00 73.69 102 LYS A C 1
ATOM 874 O O . LYS A 1 102 ? -37.752 -0.344 10.674 1.00 73.69 102 LYS A O 1
ATOM 879 N N . ASN A 1 103 ? -39.964 -0.835 10.793 1.00 57.84 103 ASN A N 1
ATOM 880 C CA . ASN A 1 103 ? -40.246 -0.877 9.353 1.00 57.84 103 ASN A CA 1
ATOM 881 C C . ASN A 1 103 ? -40.361 0.532 8.764 1.00 57.84 103 ASN A C 1
ATOM 883 O O . ASN A 1 103 ? -40.815 1.443 9.500 1.00 57.84 103 ASN A O 1
#

Radius of gyration: 37.58 Å; chains: 1; bounding box: 74×45×95 Å

Secondary structure (DSSP, 8-state):
------HHHHHHHHHHHHHH-HHHHHHHHHHHHHHHHS--SSHHHHHHHHHHHHHHHHHHHHHHHHHHHHHHHHHHHH-HHHHHHHHS----TT---------

pLDDT: mean 80.31, std 12.13, range [51.44, 97.5]

Foldseek 3Di:
DDDDPPVPVVVVVVVVVCVVPPVNVVVVVVVVCCVPVPPDDDVVVVVVVVVVVVVVVVVVVVVVVVVVVVVLVVCCVVPVPVSCCPVVVDDDPPDDDDDDDDD

Sequence (103 aa):
MHLGNRPLLTLFEGFNEILTNKYLLTFFLFLVWIIFFDKHSLITNHKLNDKLNELEEENTEYLLMIEETKEEIGELNQNLEKFAREKYFFQKENEDVFVIVKN